Protein AF-C5L9M6-F1 (afdb_monomer_lite)

Structure (mmCIF, N/CA/C/O backbone):
data_AF-C5L9M6-F1
#
_entry.id   AF-C5L9M6-F1
#
loop_
_atom_site.group_PDB
_atom_site.id
_atom_site.type_symbol
_atom_site.label_atom_id
_atom_site.label_alt_id
_atom_site.label_comp_id
_atom_site.label_asym_id
_atom_site.label_entity_id
_atom_site.label_seq_id
_atom_site.pdbx_PDB_ins_code
_atom_site.Cartn_x
_atom_site.Cartn_y
_atom_site.Cartn_z
_atom_site.occupancy
_atom_site.B_iso_or_equiv
_atom_site.auth_seq_id
_atom_site.auth_comp_id
_atom_site.auth_asym_id
_atom_site.auth_atom_id
_atom_site.pdbx_PDB_model_num
ATOM 1 N N . MET A 1 1 ? -6.812 6.278 -1.795 1.00 63.16 1 MET A N 1
ATOM 2 C CA . MET A 1 1 ? -7.891 7.295 -1.853 1.00 63.16 1 MET A CA 1
ATOM 3 C C . MET A 1 1 ? -9.287 6.675 -1.948 1.00 63.16 1 MET A C 1
ATOM 5 O O . MET A 1 1 ? -10.107 6.989 -1.099 1.00 63.16 1 MET A O 1
ATOM 9 N N . PHE A 1 2 ? -9.561 5.759 -2.884 1.00 88.31 2 PHE A N 1
ATOM 10 C CA . PHE A 1 2 ? -10.923 5.233 -3.109 1.00 88.31 2 PHE A CA 1
ATOM 11 C C . PHE A 1 2 ? -11.506 4.393 -1.960 1.00 88.31 2 PHE A C 1
ATOM 13 O O . PHE A 1 2 ? -12.657 4.571 -1.578 1.00 88.31 2 PHE A O 1
ATOM 20 N N . PHE A 1 3 ? -10.705 3.517 -1.354 1.00 92.50 3 PHE A N 1
ATOM 21 C CA . PHE A 1 3 ? -11.198 2.564 -0.352 1.00 92.50 3 PHE A CA 1
ATOM 22 C C . PHE A 1 3 ? -11.151 3.076 1.093 1.00 92.50 3 PHE A C 1
ATOM 24 O O . PHE A 1 3 ? -11.516 2.347 2.012 1.00 92.50 3 PHE A O 1
ATOM 31 N N . LEU A 1 4 ? -10.728 4.324 1.323 1.00 93.38 4 LEU A N 1
ATOM 32 C CA . LEU A 1 4 ? -10.550 4.864 2.675 1.00 93.38 4 LEU A CA 1
ATOM 33 C C . LEU A 1 4 ? -11.829 4.776 3.539 1.00 93.38 4 LEU A C 1
ATOM 35 O O . LEU A 1 4 ? -11.716 4.346 4.691 1.00 93.38 4 LEU A O 1
ATOM 39 N N . PRO A 1 5 ? -13.036 5.123 3.036 1.00 94.38 5 PRO A N 1
ATOM 40 C CA . PRO A 1 5 ? -14.263 4.983 3.821 1.00 94.38 5 PRO A CA 1
ATOM 41 C C . PRO A 1 5 ? -14.550 3.529 4.215 1.00 94.38 5 PRO A C 1
ATOM 43 O O . PRO A 1 5 ? -14.885 3.264 5.369 1.00 94.38 5 PRO A O 1
ATOM 46 N N . ILE A 1 6 ? -14.355 2.585 3.287 1.00 96.06 6 ILE A N 1
ATOM 47 C CA . ILE A 1 6 ? -14.595 1.153 3.515 1.00 96.06 6 ILE A CA 1
ATOM 48 C C . ILE A 1 6 ? -13.592 0.595 4.525 1.00 96.06 6 ILE A C 1
ATOM 50 O O . ILE A 1 6 ? -13.999 -0.059 5.478 1.00 96.06 6 ILE A O 1
ATOM 54 N N . ILE A 1 7 ? -12.300 0.909 4.396 1.00 96.06 7 ILE A N 1
ATOM 55 C CA . ILE A 1 7 ? -11.274 0.441 5.341 1.00 96.06 7 ILE A CA 1
ATOM 56 C C . ILE A 1 7 ? -11.568 0.960 6.755 1.00 96.06 7 ILE A C 1
ATOM 58 O O . ILE A 1 7 ? -11.519 0.199 7.722 1.00 96.06 7 ILE A O 1
ATOM 62 N N . LYS A 1 8 ? -11.958 2.236 6.892 1.00 94.81 8 LYS A N 1
ATOM 63 C CA . LYS A 1 8 ? -12.384 2.798 8.186 1.00 94.81 8 LYS A CA 1
ATOM 64 C C . LYS A 1 8 ? -13.610 2.082 8.754 1.00 94.81 8 LYS A C 1
ATOM 66 O O . LYS A 1 8 ? -13.692 1.897 9.967 1.00 94.81 8 LYS A O 1
ATOM 71 N N . TRP A 1 9 ? -14.563 1.698 7.910 1.00 96.81 9 TRP A N 1
ATOM 72 C CA . TRP A 1 9 ? -15.737 0.941 8.336 1.00 96.81 9 TRP A CA 1
ATOM 73 C C . TRP A 1 9 ? -15.370 -0.480 8.792 1.00 96.81 9 TRP A C 1
ATOM 75 O O . TRP A 1 9 ? -15.766 -0.879 9.885 1.00 96.81 9 TRP A O 1
ATOM 85 N N . LEU A 1 10 ? -14.517 -1.190 8.047 1.00 97.31 10 LEU A N 1
ATOM 86 C CA . LEU A 1 10 ? -13.994 -2.510 8.427 1.00 97.31 10 LEU A CA 1
ATOM 87 C C . LEU A 1 10 ? -13.230 -2.468 9.761 1.00 97.31 10 LEU A C 1
ATOM 89 O O . LEU A 1 10 ? -13.442 -3.331 10.614 1.00 97.31 10 LEU A O 1
ATOM 93 N N . LYS A 1 11 ? -12.434 -1.413 9.999 1.00 95.69 11 LYS A N 1
ATOM 94 C CA . LYS A 1 11 ? -11.778 -1.166 11.295 1.00 95.69 11 LYS A CA 1
ATOM 95 C C . LYS A 1 11 ? -12.793 -1.092 12.440 1.00 95.69 11 LYS A C 1
ATOM 97 O O . LYS A 1 11 ? -12.583 -1.711 13.481 1.00 95.69 11 LYS A O 1
ATOM 102 N N . LYS A 1 12 ? -13.907 -0.363 12.267 1.00 96.19 12 LYS A N 1
ATOM 103 C CA . LYS A 1 12 ? -14.973 -0.263 13.289 1.00 96.19 12 LYS A CA 1
ATOM 104 C C . LYS A 1 12 ? -15.613 -1.619 13.587 1.00 96.19 12 LYS A C 1
ATOM 106 O O . LYS A 1 12 ? -15.938 -1.892 14.738 1.00 96.19 12 LYS A O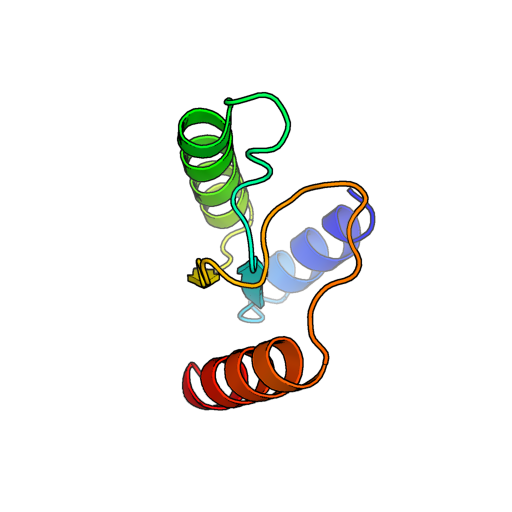 1
ATOM 111 N N . LEU A 1 13 ? -15.743 -2.469 12.570 1.00 97.56 13 LEU A N 1
ATOM 112 C CA . LEU A 1 13 ? -16.221 -3.847 12.706 1.00 97.56 13 LEU A CA 1
ATOM 113 C C . LEU A 1 13 ? -15.169 -4.809 13.284 1.00 97.56 13 LEU A C 1
ATOM 115 O O . LEU A 1 13 ? -15.454 -5.994 13.428 1.00 97.56 13 LEU A O 1
ATOM 119 N N . LYS A 1 14 ? -13.966 -4.323 13.625 1.00 96.06 14 LYS A N 1
ATOM 120 C CA . LYS A 1 14 ? -12.826 -5.127 14.098 1.00 96.06 14 LYS A CA 1
ATOM 121 C C . LYS A 1 14 ? -12.402 -6.219 13.105 1.00 96.06 14 LYS A C 1
ATOM 123 O O . LYS A 1 14 ? -11.844 -7.241 13.500 1.00 96.06 14 LYS A O 1
ATOM 128 N N . ILE A 1 15 ? -12.647 -5.999 11.814 1.00 96.81 15 ILE A N 1
ATOM 129 C CA . ILE A 1 15 ? -12.190 -6.886 10.744 1.00 96.81 15 ILE A CA 1
ATOM 130 C C . ILE A 1 15 ? -10.727 -6.559 10.446 1.00 96.81 15 ILE A C 1
ATOM 132 O O . ILE A 1 15 ? -10.366 -5.395 10.263 1.00 96.81 15 ILE A O 1
ATOM 136 N N . ARG A 1 16 ? -9.879 -7.592 10.398 1.00 94.00 16 ARG A N 1
ATOM 137 C CA . ARG A 1 16 ? -8.463 -7.443 10.045 1.00 94.00 16 ARG A CA 1
ATOM 138 C C . ARG A 1 16 ? -8.336 -7.104 8.562 1.00 94.00 16 ARG A C 1
ATOM 140 O O . ARG A 1 16 ? -8.875 -7.814 7.719 1.00 94.00 16 ARG A O 1
ATOM 147 N N . VAL A 1 17 ? -7.601 -6.038 8.265 1.00 95.19 17 VAL A N 1
ATOM 148 C CA . VAL A 1 17 ? -7.306 -5.594 6.900 1.00 95.19 17 VAL A CA 1
ATOM 149 C C . VAL A 1 17 ? -5.798 -5.644 6.692 1.00 95.19 17 VAL A C 1
ATOM 151 O O . VAL A 1 17 ? -5.041 -5.133 7.516 1.00 95.19 17 VAL A O 1
ATOM 154 N N . THR A 1 18 ? -5.375 -6.232 5.579 1.00 93.94 18 THR A N 1
ATOM 155 C CA . THR A 1 18 ? -3.990 -6.196 5.104 1.00 93.94 18 THR A CA 1
ATOM 156 C C . THR A 1 18 ? -3.965 -5.395 3.813 1.00 93.94 18 THR A C 1
ATOM 158 O O . THR A 1 18 ? -4.762 -5.659 2.913 1.00 93.94 18 THR A O 1
ATOM 161 N N . ILE A 1 19 ? -3.077 -4.408 3.728 1.00 93.81 19 ILE A N 1
ATOM 162 C CA . ILE A 1 19 ? -2.863 -3.613 2.521 1.00 93.81 19 ILE A CA 1
ATOM 163 C C . ILE A 1 19 ? -1.493 -3.987 1.975 1.00 93.81 19 ILE A C 1
ATOM 165 O O . ILE A 1 19 ? -0.474 -3.770 2.632 1.00 93.81 19 ILE A O 1
ATOM 169 N N . VAL A 1 20 ? -1.492 -4.559 0.775 1.00 92.31 20 VAL A N 1
ATOM 170 C CA . VAL A 1 20 ? -0.274 -4.898 0.045 1.00 92.31 20 VAL A CA 1
ATOM 171 C C . VAL A 1 20 ? -0.029 -3.836 -1.014 1.00 92.31 20 VAL A C 1
ATOM 173 O O . VAL A 1 20 ? -0.944 -3.479 -1.754 1.00 92.31 20 VAL A O 1
ATOM 176 N N . CYS A 1 21 ? 1.199 -3.340 -1.086 1.00 93.25 21 CYS A N 1
ATOM 177 C CA . CYS A 1 21 ? 1.623 -2.396 -2.106 1.00 93.25 21 CYS A CA 1
ATOM 178 C C . CYS A 1 21 ? 2.900 -2.918 -2.782 1.00 93.25 21 CYS A C 1
ATOM 180 O O . CYS A 1 21 ? 3.851 -3.324 -2.111 1.00 93.25 21 CYS A O 1
ATOM 182 N N . CYS A 1 22 ? 2.874 -2.984 -4.115 1.00 92.06 22 CYS A N 1
ATOM 183 C CA . CYS A 1 22 ? 3.916 -3.616 -4.938 1.00 92.06 22 CYS A CA 1
ATOM 184 C C . CYS A 1 22 ? 5.086 -2.680 -5.259 1.00 92.06 22 CYS A C 1
ATOM 186 O O . CYS A 1 22 ? 6.099 -3.108 -5.797 1.00 92.06 22 CYS A O 1
ATOM 188 N N . THR A 1 23 ? 4.924 -1.391 -4.981 1.00 92.88 23 THR A N 1
ATOM 189 C CA . THR A 1 23 ? 5.909 -0.357 -5.285 1.00 92.88 23 THR A CA 1
ATOM 190 C C . THR A 1 23 ? 5.905 0.694 -4.186 1.00 92.88 23 THR A C 1
ATOM 192 O O . THR A 1 23 ? 4.984 0.747 -3.368 1.00 92.88 23 THR A O 1
ATOM 195 N N . THR A 1 24 ? 6.923 1.547 -4.153 1.00 93.81 24 THR A N 1
ATOM 196 C CA . THR A 1 24 ? 6.971 2.699 -3.243 1.00 93.81 24 THR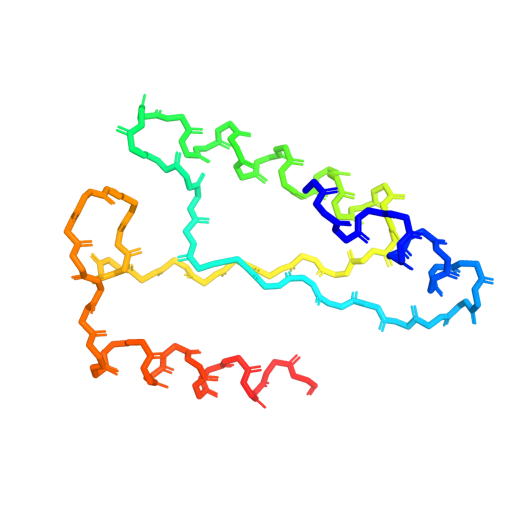 A CA 1
ATOM 197 C C . THR A 1 24 ? 6.445 3.986 -3.872 1.00 93.81 24 THR A C 1
ATOM 199 O O . THR A 1 24 ? 6.428 5.027 -3.219 1.00 93.81 24 THR A O 1
ATOM 202 N N . GLY A 1 25 ? 5.987 3.957 -5.125 1.00 93.62 25 GLY A N 1
ATOM 203 C CA . GLY A 1 25 ? 5.654 5.176 -5.854 1.00 93.62 25 GLY A CA 1
ATOM 204 C C . GLY A 1 25 ? 6.906 5.997 -6.172 1.00 93.62 25 GLY A C 1
ATOM 205 O O . GLY A 1 25 ? 6.859 7.222 -6.076 1.00 93.62 25 GLY A O 1
ATOM 206 N N . ASN A 1 26 ? 8.034 5.357 -6.490 1.00 94.88 26 ASN A N 1
ATOM 207 C CA . ASN A 1 26 ? 9.347 5.998 -6.612 1.00 94.88 26 ASN A CA 1
ATOM 208 C C . ASN A 1 26 ? 9.614 6.664 -7.975 1.00 94.88 26 ASN A C 1
ATOM 210 O O . ASN A 1 26 ? 10.740 7.069 -8.244 1.00 94.88 26 ASN A O 1
ATOM 214 N N . TYR A 1 27 ? 8.603 6.815 -8.834 1.00 94.19 27 TYR A N 1
ATOM 215 C CA . TYR A 1 27 ? 8.766 7.465 -10.141 1.00 94.19 27 TYR A CA 1
ATOM 216 C C . TYR A 1 27 ? 9.407 8.865 -10.036 1.00 94.19 27 TYR A C 1
ATOM 218 O O . TYR A 1 27 ? 10.288 9.207 -10.818 1.00 94.19 27 TYR A O 1
ATOM 226 N N . ASP A 1 28 ? 9.027 9.637 -9.012 1.00 94.38 28 ASP A N 1
ATOM 227 C CA . ASP A 1 28 ? 9.558 10.984 -8.748 1.00 94.38 28 ASP A CA 1
ATOM 228 C C . ASP A 1 28 ? 10.791 10.989 -7.814 1.00 94.38 28 ASP A C 1
ATOM 230 O O . ASP A 1 28 ? 11.180 12.040 -7.309 1.00 94.38 28 ASP A O 1
ATOM 234 N N . GLY A 1 29 ? 11.378 9.825 -7.503 1.00 95.44 29 GLY A N 1
ATOM 235 C CA . GLY A 1 29 ? 12.489 9.704 -6.547 1.00 95.44 29 GLY A CA 1
ATOM 236 C C . GLY A 1 29 ? 12.093 9.868 -5.070 1.00 95.44 29 GLY A C 1
ATOM 237 O O . GLY A 1 29 ? 12.949 10.118 -4.225 1.00 95.44 29 GLY A O 1
ATOM 238 N N . LEU A 1 30 ? 10.797 9.755 -4.749 1.00 96.75 30 LEU A N 1
ATOM 239 C CA . LEU A 1 30 ? 10.232 9.962 -3.403 1.00 96.75 30 LEU A CA 1
ATOM 240 C C . LEU A 1 30 ? 9.825 8.659 -2.690 1.00 96.75 30 LEU A C 1
ATOM 242 O O . LEU A 1 30 ? 9.038 8.690 -1.741 1.00 96.75 30 LEU A O 1
ATOM 246 N N . GLY A 1 31 ? 10.325 7.509 -3.144 1.00 95.38 31 GLY A N 1
ATOM 247 C CA . GLY A 1 31 ? 9.904 6.188 -2.674 1.00 95.38 31 GLY 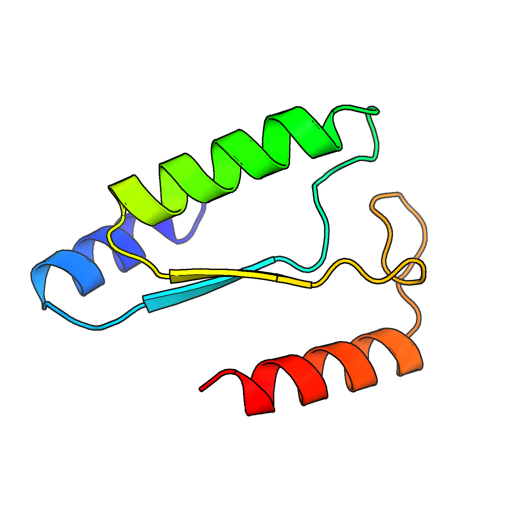A CA 1
ATOM 248 C C . GLY A 1 31 ? 10.086 5.984 -1.170 1.00 95.38 31 GLY A C 1
ATOM 249 O O . GLY A 1 31 ? 9.168 5.517 -0.500 1.00 95.38 31 GLY A O 1
ATOM 250 N N . ASP A 1 32 ? 11.216 6.414 -0.606 1.00 95.94 32 ASP A N 1
ATOM 251 C CA . ASP A 1 32 ? 11.478 6.277 0.834 1.00 95.94 32 ASP A CA 1
ATOM 252 C C . ASP A 1 32 ? 10.509 7.107 1.682 1.00 95.94 32 ASP A C 1
ATOM 254 O O . ASP A 1 32 ? 9.976 6.633 2.688 1.00 95.94 32 ASP A O 1
ATOM 258 N N . THR A 1 33 ? 10.217 8.336 1.252 1.00 97.50 33 THR A N 1
ATOM 259 C CA . THR A 1 33 ? 9.220 9.185 1.914 1.00 97.50 33 THR A CA 1
ATOM 260 C C . THR A 1 33 ? 7.835 8.543 1.842 1.00 97.50 33 THR A C 1
ATOM 262 O O . THR A 1 33 ? 7.164 8.407 2.867 1.00 97.50 33 THR A O 1
ATOM 265 N N . ARG A 1 34 ? 7.432 8.073 0.658 1.00 96.94 34 ARG A N 1
ATOM 266 C CA . ARG A 1 34 ? 6.122 7.447 0.429 1.00 96.94 34 ARG A CA 1
ATOM 267 C C . ARG A 1 34 ? 5.958 6.115 1.157 1.00 96.94 34 ARG A C 1
ATOM 269 O O . ARG A 1 34 ? 4.858 5.820 1.620 1.00 96.94 34 ARG A O 1
ATOM 276 N N . ARG A 1 35 ? 7.031 5.341 1.338 1.00 96.31 35 ARG A N 1
ATOM 277 C CA . ARG A 1 35 ? 7.045 4.141 2.191 1.00 96.31 35 ARG A CA 1
ATOM 278 C C . ARG A 1 35 ? 6.665 4.488 3.629 1.00 96.31 35 ARG A C 1
ATOM 280 O O . ARG A 1 35 ? 5.757 3.877 4.189 1.00 96.31 35 ARG A O 1
ATOM 287 N N . ILE A 1 36 ? 7.314 5.498 4.207 1.00 97.38 36 ILE A N 1
ATOM 288 C CA . ILE A 1 36 ? 7.042 5.940 5.583 1.00 97.38 36 ILE A CA 1
ATOM 289 C C . ILE A 1 36 ? 5.602 6.457 5.707 1.00 97.38 36 ILE A C 1
ATOM 291 O O . ILE A 1 36 ? 4.906 6.168 6.682 1.00 97.38 36 ILE A O 1
ATOM 295 N N . GLU A 1 37 ? 5.132 7.226 4.725 1.00 97.31 37 GLU A N 1
ATOM 296 C CA . GLU A 1 37 ? 3.745 7.701 4.678 1.00 97.31 37 GLU A CA 1
ATOM 297 C C . GLU A 1 37 ? 2.743 6.542 4.596 1.00 97.31 37 GLU A C 1
ATOM 299 O O . GLU A 1 37 ? 1.739 6.539 5.314 1.00 97.31 37 GLU A O 1
ATOM 304 N N . PHE A 1 38 ? 3.026 5.534 3.768 1.00 96.12 38 PHE A N 1
ATOM 305 C CA . PHE A 1 38 ? 2.203 4.339 3.612 1.00 96.12 38 PHE A CA 1
ATOM 306 C C . PHE A 1 38 ? 2.070 3.559 4.924 1.00 96.12 38 PHE A C 1
ATOM 308 O O . PHE A 1 38 ? 0.953 3.216 5.324 1.00 96.12 38 PHE A O 1
ATOM 315 N N . GLU A 1 39 ? 3.180 3.324 5.622 1.00 96.50 39 GLU A N 1
ATOM 316 C CA . GLU A 1 39 ? 3.191 2.640 6.918 1.00 96.50 39 GLU A CA 1
ATOM 317 C C . GLU A 1 39 ? 2.367 3.402 7.962 1.00 96.50 39 GLU A C 1
ATOM 319 O O . GLU A 1 39 ? 1.478 2.818 8.587 1.00 96.50 39 GLU A O 1
ATOM 324 N N . LYS A 1 40 ? 2.567 4.722 8.075 1.00 97.44 40 LYS A N 1
ATOM 325 C CA . LYS A 1 40 ? 1.803 5.584 8.995 1.00 97.44 40 LYS A CA 1
ATOM 326 C C . LYS A 1 40 ? 0.305 5.569 8.702 1.00 97.44 40 LYS A C 1
ATOM 328 O O . LYS A 1 40 ? -0.516 5.542 9.620 1.00 97.44 40 LYS A O 1
ATOM 333 N N . VAL A 1 41 ? -0.083 5.586 7.425 1.00 95.38 41 VAL A N 1
ATOM 334 C CA . VAL A 1 41 ? -1.498 5.509 7.038 1.00 95.38 41 VAL A CA 1
ATOM 335 C C . VAL A 1 41 ? -2.083 4.136 7.373 1.00 95.38 41 VAL A C 1
ATOM 337 O O . VAL A 1 41 ? -3.209 4.070 7.868 1.00 95.38 41 VAL A O 1
ATOM 340 N N . CYS A 1 42 ? -1.345 3.046 7.155 1.00 96.06 42 CYS A N 1
ATOM 341 C CA . CYS A 1 42 ? -1.797 1.704 7.530 1.00 96.06 42 CYS A CA 1
ATOM 342 C C . CYS A 1 42 ? -1.992 1.580 9.047 1.00 96.06 42 CYS A C 1
ATOM 344 O O . CYS A 1 42 ? -3.051 1.125 9.486 1.00 96.06 42 CYS A O 1
ATOM 346 N N . GLU A 1 43 ? -1.041 2.076 9.839 1.00 95.81 43 GLU A N 1
ATOM 347 C CA . GLU A 1 43 ? -1.136 2.132 11.301 1.00 95.81 43 GLU A CA 1
ATOM 348 C C . GLU A 1 43 ? -2.369 2.929 11.751 1.00 95.81 43 GLU A C 1
ATOM 350 O O . GLU A 1 43 ? -3.206 2.431 12.512 1.00 95.81 43 GLU A O 1
ATOM 355 N N . PHE A 1 44 ? -2.561 4.134 11.204 1.00 94.56 44 PHE A N 1
ATOM 356 C CA . PHE A 1 44 ? -3.743 4.955 11.470 1.00 94.56 44 PHE A CA 1
ATOM 357 C C . PHE A 1 44 ? -5.052 4.207 11.157 1.00 94.56 44 PHE A C 1
ATOM 359 O O . PHE A 1 44 ? -6.047 4.315 11.888 1.00 94.56 44 PHE A O 1
ATOM 366 N N . LEU A 1 45 ? -5.065 3.398 10.099 1.00 95.12 45 LEU A N 1
ATOM 367 C CA . LEU A 1 45 ? -6.211 2.582 9.700 1.00 95.12 45 LEU A CA 1
ATOM 368 C C . LEU A 1 45 ? -6.351 1.276 10.489 1.00 95.12 45 LEU A C 1
ATOM 370 O O . LEU A 1 45 ? -7.383 0.620 10.366 1.00 95.12 45 LEU 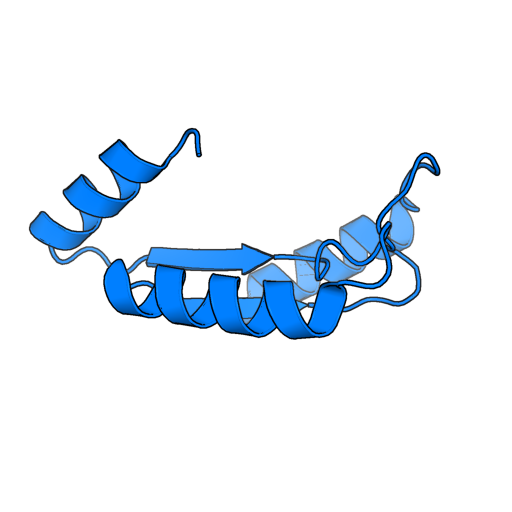A O 1
ATOM 374 N N . GLY A 1 46 ? -5.394 0.926 11.352 1.00 95.31 46 GLY A N 1
ATOM 375 C CA . GLY A 1 46 ? -5.361 -0.372 12.029 1.00 95.31 46 GLY A CA 1
ATOM 376 C C . GLY A 1 46 ? -5.216 -1.540 11.049 1.00 95.31 46 GLY A C 1
ATOM 377 O O . GLY A 1 46 ? -5.726 -2.627 11.316 1.00 95.31 46 GLY A O 1
ATOM 378 N N . ALA A 1 47 ? -4.587 -1.295 9.900 1.00 95.75 47 ALA A N 1
ATOM 379 C CA . ALA A 1 47 ? -4.325 -2.283 8.867 1.00 95.75 47 ALA A CA 1
ATOM 380 C C . ALA A 1 47 ? -2.859 -2.732 8.920 1.00 95.75 47 ALA A C 1
ATOM 382 O O . ALA A 1 47 ? -1.969 -1.948 9.247 1.00 95.75 47 ALA A O 1
ATOM 383 N N . ARG A 1 48 ? -2.596 -3.989 8.555 1.00 94.94 48 ARG A N 1
ATOM 384 C CA . ARG A 1 48 ? -1.231 -4.490 8.346 1.00 94.94 48 ARG A CA 1
ATOM 385 C C . ARG A 1 48 ? -0.699 -3.941 7.022 1.00 94.94 48 ARG A C 1
ATOM 387 O O . ARG A 1 48 ? -1.334 -4.153 5.989 1.00 94.94 48 ARG A O 1
ATOM 394 N N . SER A 1 49 ? 0.451 -3.275 7.049 1.00 95.06 49 SER A N 1
ATOM 395 C CA . SER A 1 49 ? 1.188 -2.875 5.848 1.00 95.06 49 SER A CA 1
ATOM 396 C C . SER A 1 49 ? 2.066 -4.024 5.351 1.00 95.06 49 SER A C 1
ATOM 398 O O . SER A 1 49 ? 2.717 -4.716 6.135 1.00 95.06 49 SER A O 1
ATOM 400 N N . VAL A 1 50 ? 2.082 -4.235 4.037 1.00 93.56 50 VAL A N 1
ATOM 401 C CA . VAL A 1 50 ? 2.995 -5.163 3.364 1.00 93.56 50 VAL A CA 1
ATOM 402 C C . VAL A 1 50 ? 3.530 -4.479 2.114 1.00 93.56 50 VAL A C 1
ATOM 404 O O . VAL A 1 50 ? 2.760 -4.061 1.251 1.00 93.56 50 VAL A O 1
ATOM 407 N N . MET A 1 51 ? 4.852 -4.380 2.018 1.00 91.81 51 MET A N 1
ATOM 408 C CA . MET A 1 51 ? 5.547 -3.863 0.844 1.00 91.81 51 MET A CA 1
ATOM 409 C C . MET A 1 51 ? 6.212 -5.029 0.119 1.00 91.81 51 MET A C 1
ATOM 411 O O . MET A 1 51 ? 6.982 -5.766 0.733 1.00 91.81 51 MET A O 1
ATOM 415 N N . ILE A 1 52 ? 5.920 -5.204 -1.167 1.00 88.00 52 ILE A N 1
ATOM 416 C CA . ILE A 1 52 ? 6.589 -6.200 -2.012 1.00 88.00 52 ILE A CA 1
ATOM 417 C C . ILE A 1 52 ? 7.309 -5.438 -3.110 1.00 88.00 52 ILE A C 1
ATOM 419 O O . ILE A 1 52 ? 6.741 -5.222 -4.168 1.00 88.00 52 ILE A O 1
ATOM 423 N N . GLU A 1 53 ? 8.533 -4.992 -2.839 1.00 86.56 53 GLU A N 1
ATOM 424 C CA . GLU A 1 53 ? 9.354 -4.336 -3.856 1.00 86.56 53 GLU A CA 1
ATOM 425 C C . GLU A 1 53 ? 9.981 -5.385 -4.774 1.00 86.56 53 GLU A C 1
ATOM 427 O O . GLU A 1 53 ? 10.870 -6.134 -4.366 1.00 86.56 53 GLU A O 1
ATOM 432 N N . ASP A 1 54 ? 9.519 -5.435 -6.022 1.00 88.69 54 ASP A N 1
ATOM 433 C CA . ASP A 1 54 ? 10.147 -6.219 -7.082 1.00 88.69 54 ASP A CA 1
ATOM 434 C C . ASP A 1 54 ? 10.760 -5.263 -8.109 1.00 88.69 54 ASP A C 1
ATOM 436 O O . ASP A 1 54 ? 10.082 -4.386 -8.645 1.00 88.69 54 ASP A O 1
ATOM 440 N N . GLN A 1 55 ? 12.052 -5.426 -8.402 1.00 88.38 55 GLN A N 1
ATOM 441 C CA . GLN A 1 55 ? 12.764 -4.570 -9.359 1.00 88.38 55 GLN A CA 1
ATOM 442 C C . GLN A 1 55 ? 12.184 -4.637 -10.780 1.00 88.38 55 GLN A C 1
ATOM 444 O O . GLN A 1 55 ? 12.462 -3.760 -11.588 1.00 88.38 55 GLN A O 1
ATOM 449 N N . ARG A 1 56 ? 11.362 -5.648 -11.086 1.00 90.00 56 ARG A N 1
ATOM 450 C CA . ARG A 1 56 ? 10.669 -5.800 -12.374 1.00 90.00 56 ARG A CA 1
ATOM 451 C C . ARG A 1 56 ? 9.315 -5.084 -12.419 1.00 90.00 56 ARG A C 1
ATOM 453 O O . ARG A 1 56 ? 8.733 -4.962 -13.490 1.00 90.00 56 ARG A O 1
ATOM 460 N N . LEU A 1 57 ? 8.806 -4.634 -11.272 1.00 90.44 57 LEU A N 1
ATOM 461 C CA . LEU A 1 57 ? 7.519 -3.951 -11.123 1.00 90.44 57 LEU A CA 1
ATOM 462 C C . LEU A 1 57 ? 7.750 -2.523 -10.620 1.00 90.44 57 LEU A C 1
ATOM 464 O O . LEU A 1 57 ? 7.323 -2.172 -9.531 1.00 90.44 57 LEU A O 1
ATOM 468 N N . GLN A 1 58 ? 8.501 -1.709 -11.359 1.00 91.38 58 GLN A N 1
ATOM 469 C CA . GLN A 1 58 ? 8.785 -0.333 -10.936 1.00 91.38 58 GLN A CA 1
ATOM 470 C C . GLN A 1 58 ? 7.668 0.629 -11.343 1.00 91.38 58 GLN A C 1
ATOM 472 O O . GLN A 1 58 ? 6.898 0.371 -12.270 1.00 91.38 58 GLN A O 1
ATOM 477 N N . ASP A 1 59 ? 7.567 1.744 -10.624 1.00 91.69 59 ASP A N 1
ATOM 478 C CA . ASP A 1 59 ? 6.638 2.811 -10.976 1.00 91.69 59 ASP A CA 1
ATOM 479 C C . ASP A 1 59 ? 7.083 3.509 -12.260 1.00 91.69 59 ASP A C 1
ATOM 481 O O . ASP A 1 59 ? 8.247 3.879 -12.413 1.00 91.69 59 ASP A O 1
ATOM 485 N N . GLY A 1 60 ? 6.139 3.750 -13.162 1.00 90.19 60 GLY A N 1
ATOM 486 C CA . GLY A 1 60 ? 6.400 4.473 -14.395 1.00 90.19 60 GLY A CA 1
ATOM 487 C C . GLY A 1 60 ? 5.343 4.215 -15.452 1.00 90.19 60 GLY A C 1
ATOM 488 O O . GLY A 1 60 ? 4.252 3.726 -15.166 1.00 90.19 60 GLY A O 1
ATOM 489 N N . TRP A 1 61 ? 5.683 4.579 -16.684 1.00 91.19 61 TRP A N 1
ATOM 490 C CA . TRP A 1 61 ? 4.814 4.411 -17.850 1.00 91.19 61 TRP A CA 1
ATOM 491 C C . TRP A 1 61 ? 4.932 3.028 -18.490 1.00 91.19 61 TRP A C 1
ATOM 493 O O . TRP A 1 61 ? 4.106 2.664 -19.325 1.00 91.19 61 TRP A O 1
ATOM 503 N N . GLU A 1 62 ? 5.969 2.274 -18.129 1.00 89.44 62 GLU A N 1
ATOM 504 C CA . GLU A 1 62 ? 6.193 0.934 -18.649 1.00 89.44 62 GLU A CA 1
ATOM 505 C C . GLU A 1 62 ? 5.172 -0.041 -18.067 1.00 89.44 62 GLU A C 1
ATOM 507 O O . GLU A 1 62 ? 4.838 -0.002 -16.880 1.00 89.44 62 GLU A O 1
ATOM 512 N N . MET A 1 63 ? 4.663 -0.930 -18.920 1.00 90.44 63 MET A N 1
ATOM 513 C CA . MET A 1 63 ? 3.798 -1.997 -18.444 1.00 90.44 63 MET A CA 1
ATOM 514 C C . MET A 1 63 ? 4.611 -2.985 -17.622 1.00 90.44 63 MET A C 1
ATOM 516 O O . MET A 1 63 ? 5.693 -3.410 -18.022 1.00 90.44 63 MET A O 1
ATOM 520 N N . TRP A 1 64 ? 4.041 -3.389 -16.496 1.00 92.56 64 TRP A N 1
ATOM 521 C CA . TRP A 1 64 ? 4.600 -4.461 -15.696 1.00 92.56 64 TRP A CA 1
ATOM 522 C C . TRP A 1 64 ? 4.615 -5.777 -16.462 1.00 92.56 64 TRP A C 1
ATOM 524 O O . TRP A 1 64 ? 3.651 -6.132 -17.147 1.00 92.56 64 TRP A O 1
ATOM 534 N N . ASP A 1 65 ? 5.704 -6.522 -16.291 1.00 91.12 65 ASP A N 1
ATOM 535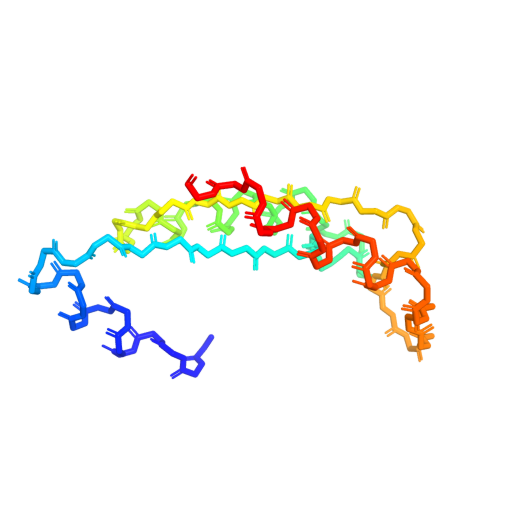 C CA . ASP A 1 65 ? 5.814 -7.863 -16.838 1.00 91.12 65 ASP A CA 1
ATOM 536 C C . ASP A 1 65 ? 4.747 -8.783 -16.222 1.00 91.12 65 ASP A C 1
ATOM 538 O O . ASP A 1 65 ? 4.555 -8.843 -15.000 1.00 91.12 65 ASP A O 1
ATOM 542 N N . ALA A 1 66 ? 4.037 -9.515 -17.080 1.00 92.38 66 ALA A N 1
ATOM 543 C CA . ALA A 1 66 ? 2.946 -10.381 -16.654 1.00 92.38 66 ALA A CA 1
ATOM 544 C C . ALA A 1 66 ? 3.447 -11.568 -15.813 1.00 92.38 66 ALA A C 1
ATOM 546 O O . ALA A 1 66 ? 2.765 -11.974 -14.869 1.00 92.38 66 ALA A O 1
ATOM 547 N N . GLY A 1 67 ? 4.639 -12.094 -16.118 1.00 93.00 67 GLY A N 1
ATOM 548 C CA . GLY A 1 67 ? 5.265 -13.175 -15.356 1.00 93.00 67 GLY A CA 1
ATOM 549 C C . GLY A 1 67 ? 5.638 -12.724 -13.946 1.00 93.00 67 GLY A C 1
ATOM 550 O O . GLY A 1 67 ? 5.194 -13.320 -12.966 1.00 93.00 67 GLY A O 1
ATOM 551 N N . ALA A 1 68 ? 6.356 -11.606 -13.833 1.00 90.56 68 ALA A N 1
ATOM 552 C CA . ALA A 1 68 ? 6.721 -11.001 -12.556 1.00 90.56 68 ALA A CA 1
ATOM 553 C C . ALA A 1 68 ? 5.485 -10.634 -11.716 1.00 90.56 68 ALA A C 1
ATOM 555 O O . ALA A 1 68 ? 5.461 -10.860 -10.505 1.00 90.56 68 ALA A O 1
ATOM 556 N N . THR A 1 69 ? 4.424 -10.129 -12.354 1.00 91.12 69 THR A N 1
ATOM 557 C CA . THR A 1 69 ? 3.158 -9.813 -11.676 1.00 91.12 69 THR A CA 1
ATOM 558 C C . THR A 1 69 ? 2.498 -11.071 -11.103 1.00 91.12 69 THR A C 1
ATOM 560 O O . THR A 1 69 ? 2.014 -11.051 -9.968 1.00 91.12 69 THR A O 1
ATOM 563 N N . ALA A 1 70 ? 2.494 -12.179 -11.853 1.00 92.12 70 ALA A N 1
ATOM 564 C CA . ALA A 1 70 ? 1.962 -13.456 -11.382 1.00 92.12 70 ALA A CA 1
ATOM 565 C C . ALA A 1 70 ? 2.771 -14.011 -10.198 1.00 92.12 70 ALA A C 1
ATOM 567 O O . ALA A 1 70 ? 2.182 -14.419 -9.198 1.00 92.12 70 ALA A O 1
ATOM 568 N N . GLU A 1 71 ? 4.102 -13.945 -10.259 1.00 90.81 71 GLU A N 1
ATOM 569 C CA . GLU A 1 71 ? 4.974 -14.360 -9.153 1.00 90.81 71 GLU A CA 1
ATOM 570 C C . GLU A 1 71 ? 4.738 -13.527 -7.886 1.00 90.81 71 GLU A C 1
ATOM 572 O O . GLU A 1 71 ? 4.677 -14.065 -6.779 1.00 90.81 71 GLU A O 1
ATOM 577 N N . VAL A 1 72 ? 4.588 -12.206 -8.026 1.00 89.75 72 VAL A N 1
ATOM 578 C CA . VAL A 1 72 ? 4.299 -11.321 -6.891 1.00 89.75 72 VAL A CA 1
ATOM 579 C C . VAL A 1 72 ? 2.923 -11.612 -6.305 1.00 89.75 72 VAL A C 1
ATOM 581 O O . VAL A 1 72 ? 2.806 -11.707 -5.085 1.00 89.75 72 VAL A O 1
ATOM 584 N N . ARG A 1 73 ? 1.898 -11.832 -7.136 1.00 88.69 73 ARG A N 1
ATOM 585 C CA . ARG A 1 73 ? 0.573 -12.276 -6.674 1.00 88.69 73 ARG A CA 1
ATOM 586 C C . ARG A 1 73 ? 0.676 -13.566 -5.860 1.00 88.69 73 ARG A C 1
ATOM 588 O O . ARG A 1 73 ? 0.076 -13.654 -4.791 1.00 88.69 73 ARG A O 1
ATOM 595 N N . ASP A 1 74 ? 1.443 -14.543 -6.328 1.00 89.56 74 ASP A N 1
ATOM 596 C CA . ASP A 1 74 ? 1.581 -15.822 -5.629 1.00 89.56 74 ASP A CA 1
ATOM 597 C C . ASP A 1 74 ? 2.273 -15.644 -4.269 1.00 89.56 74 ASP A C 1
ATOM 599 O O . ASP A 1 74 ? 1.818 -16.207 -3.273 1.00 89.56 74 ASP A O 1
ATOM 603 N N . LYS A 1 75 ? 3.277 -14.756 -4.178 1.00 84.44 75 LYS A N 1
ATOM 604 C CA . LYS A 1 75 ? 3.855 -14.329 -2.889 1.00 84.44 75 LYS A CA 1
ATOM 605 C C . LYS A 1 75 ? 2.816 -13.657 -1.986 1.00 84.44 75 LYS A C 1
ATOM 607 O O . LYS A 1 75 ? 2.830 -13.882 -0.782 1.00 84.44 75 LYS A O 1
ATOM 612 N N . MET A 1 76 ? 1.888 -12.857 -2.520 1.00 84.38 76 MET A N 1
ATOM 613 C CA . MET A 1 76 ? 0.808 -12.272 -1.705 1.00 84.38 76 MET A CA 1
ATOM 614 C C . MET A 1 76 ? -0.091 -13.346 -1.089 1.00 84.38 76 MET A C 1
ATOM 616 O O . MET A 1 76 ? -0.506 -13.214 0.061 1.00 84.38 76 MET A O 1
ATOM 620 N N . CYS A 1 77 ? -0.371 -14.423 -1.827 1.00 81.81 77 CYS A N 1
ATOM 621 C CA . CYS A 1 77 ? -1.174 -15.549 -1.351 1.00 81.81 77 CYS A CA 1
ATOM 622 C C . CYS A 1 77 ? -0.517 -16.345 -0.211 1.00 81.81 77 CYS A C 1
ATOM 624 O O . CYS A 1 77 ? -1.216 -17.102 0.456 1.00 81.81 77 CYS A O 1
ATOM 626 N N . THR A 1 78 ? 0.776 -16.162 0.069 1.00 81.81 78 THR A N 1
ATOM 627 C CA . THR A 1 78 ? 1.454 -16.818 1.201 1.00 81.81 78 THR A CA 1
ATOM 628 C C . THR A 1 78 ? 1.568 -15.936 2.448 1.00 81.81 78 THR A C 1
ATOM 630 O O . THR A 1 78 ? 2.095 -16.387 3.459 1.00 81.81 78 THR A O 1
ATOM 633 N N . ILE A 1 79 ? 1.127 -14.673 2.396 1.00 73.88 79 ILE A N 1
ATOM 634 C CA . ILE A 1 79 ? 1.279 -13.700 3.501 1.00 73.88 79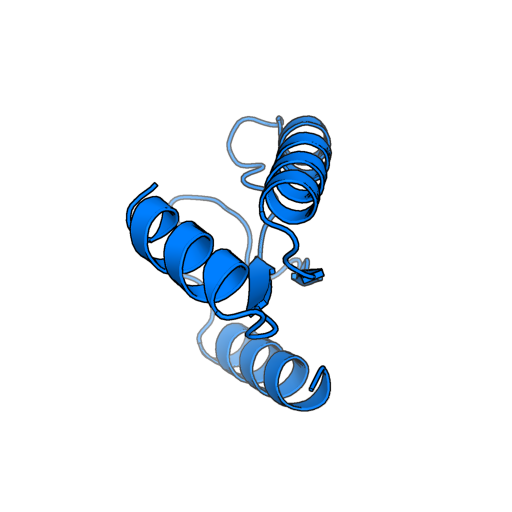 ILE A CA 1
ATOM 635 C C . ILE A 1 79 ? 0.098 -13.758 4.504 1.00 73.88 79 ILE A C 1
ATOM 637 O O . ILE A 1 79 ? 0.131 -13.079 5.541 1.00 73.88 79 ILE A O 1
ATOM 641 N N . TRP A 1 80 ? -0.915 -14.584 4.212 1.00 59.78 80 TRP A N 1
ATOM 642 C CA . TRP A 1 80 ? -2.145 -14.770 4.995 1.00 59.78 80 TRP A CA 1
ATOM 643 C C . TRP A 1 80 ? -1.963 -15.633 6.244 1.00 59.78 80 TRP A C 1
ATOM 645 O O . TRP A 1 80 ? -1.370 -16.726 6.134 1.00 59.78 80 TRP A O 1
#

pLDDT: mean 92.0, std 6.39, range [59.78, 97.56]

Secondary structure (DSSP, 8-state):
-TTHHHHHHHHHTT---EEEES---GGGS-HHHHHHHHHHHHHHHTPEEEE---TTS-SSSSPPPHHHHHHHHHHHHT--

Foldseek 3Di:
DVCVVVLLVCVVVVHAAEDEDAAQLCPVPCSVVSVVVQCVVCVVSVYHYHYNHDPQDYDDPDDGDPVVVVVVVVVVVVVD

Radius of gyration: 13.8 Å; chains: 1; bounding box: 29×28×33 Å

Sequence (80 aa):
MFFLPIIKWLKKLKIRVTIVCCTTGNYDGLGDTRRIEFEKVCEFLGARSVMIEDQRLQDGWEMWDAGATAEVRDKMCTIW

Organism: Perkinsus marinus (strain ATCC 50983 / TXsc) (NCBI:txid423536)

InterPro domains:
  IPR003737 N-acetylglucosaminyl phosphatidylinositol deacetylase-related [PF02585] (1-59)
  IPR003737 N-acetylglucosaminyl phosphatidylinositol deacetylase-related [PTHR12993] (1-71)
  IPR024078 Putative deacetylase LmbE-like domain superfamily [G3DSA:3.40.50.10320] (1-79)
  IPR024078 Putative deacetylase LmbE-like domain superfamily [SSF102588] (1-64)